Protein AF-A0A7C5I287-F1 (afdb_monomer_lite)

Foldseek 3Di:
DDPQWDKDWDDDPDPDDIDIDIDGPVVVVVVVVVVVVVVVVVVVVVVVVVVVVVVVVVVVVVVVVVVVVVVVVVVVVVVVVVVVVVVVVVVVVVVVVCVVVVHD

Structure (mmCIF, N/CA/C/O backbone):
data_AF-A0A7C5I287-F1
#
_entry.id   AF-A0A7C5I287-F1
#
loop_
_atom_site.group_PDB
_atom_site.id
_atom_site.type_symbol
_atom_site.label_atom_id
_atom_site.label_alt_id
_atom_site.label_comp_id
_atom_site.label_asym_id
_atom_site.label_entity_id
_atom_site.label_seq_id
_atom_site.pdbx_PDB_ins_code
_atom_site.Cartn_x
_atom_site.Cartn_y
_atom_site.Cartn_z
_atom_site.occupancy
_atom_site.B_iso_or_equiv
_atom_site.auth_seq_id
_atom_site.auth_comp_id
_atom_site.auth_asym_id
_atom_site.auth_atom_id
_atom_site.pdbx_PDB_model_num
ATOM 1 N N . MET A 1 1 ? -38.746 7.250 43.319 1.00 41.44 1 MET A N 1
ATOM 2 C CA . MET A 1 1 ? -37.419 7.096 43.961 1.00 41.44 1 MET A CA 1
ATOM 3 C C . MET A 1 1 ? -36.619 6.074 43.175 1.00 41.44 1 MET A C 1
ATOM 5 O O . MET A 1 1 ? -36.887 4.884 43.270 1.00 41.44 1 MET A O 1
ATOM 9 N N . ASP A 1 2 ? -35.707 6.540 42.329 1.00 59.00 2 ASP A N 1
ATOM 10 C CA . ASP A 1 2 ? -34.974 5.670 41.414 1.00 59.00 2 ASP A CA 1
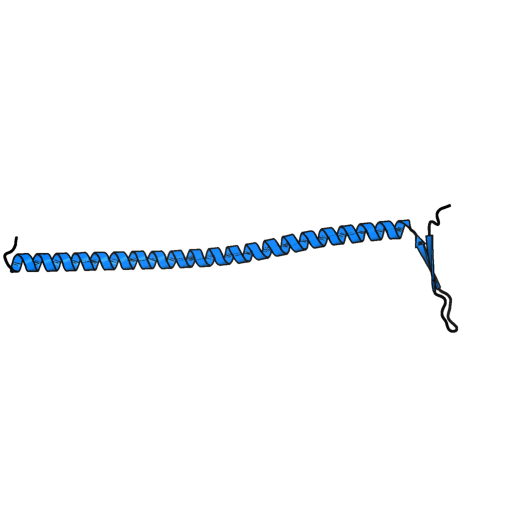ATOM 11 C C . ASP A 1 2 ? -33.862 4.915 42.165 1.00 59.00 2 ASP A C 1
ATOM 13 O O . ASP A 1 2 ? -33.068 5.522 42.894 1.00 59.00 2 ASP A O 1
ATOM 17 N N . ARG A 1 3 ? -33.827 3.578 42.066 1.00 58.97 3 ARG A N 1
ATOM 18 C CA . ARG A 1 3 ? -32.856 2.766 42.821 1.00 58.97 3 ARG A CA 1
ATOM 19 C C . ARG A 1 3 ? -31.450 3.051 42.292 1.00 58.97 3 ARG A C 1
ATOM 21 O O . ARG A 1 3 ? -31.120 2.666 41.175 1.00 58.97 3 ARG A O 1
ATOM 28 N N . LYS A 1 4 ? -30.619 3.713 43.104 1.00 67.50 4 LYS A N 1
ATOM 29 C CA . LYS A 1 4 ? -29.239 4.122 42.763 1.00 67.50 4 LYS A CA 1
ATOM 30 C C . LYS A 1 4 ? -28.266 2.942 42.595 1.00 67.50 4 LYS A C 1
ATOM 32 O O . LYS A 1 4 ? -27.211 3.105 41.984 1.00 67.50 4 LYS A O 1
ATOM 37 N N . TYR A 1 5 ? -28.635 1.761 43.092 1.00 73.00 5 TYR A N 1
ATOM 38 C CA . TYR A 1 5 ? -27.791 0.571 43.127 1.00 73.00 5 TYR A CA 1
ATOM 39 C C . TYR A 1 5 ? -28.525 -0.642 42.546 1.00 73.00 5 TYR A C 1
ATOM 41 O O . TYR A 1 5 ? -29.716 -0.835 42.794 1.00 73.00 5 TYR A O 1
ATOM 49 N N . LEU A 1 6 ? -27.796 -1.444 41.776 1.00 74.50 6 LEU A N 1
ATOM 50 C CA . LEU A 1 6 ? -28.171 -2.773 41.313 1.00 74.50 6 LEU A CA 1
ATOM 51 C C . LEU A 1 6 ? -27.475 -3.788 42.216 1.00 74.50 6 LEU A C 1
ATOM 53 O O . LEU A 1 6 ? -26.248 -3.842 42.268 1.00 74.50 6 LEU A O 1
ATOM 57 N N . SER A 1 7 ? -28.253 -4.566 42.956 1.00 71.75 7 SER A N 1
ATOM 58 C CA . SER A 1 7 ? -27.746 -5.621 43.825 1.00 71.75 7 SER A CA 1
ATOM 59 C C . SER A 1 7 ? -27.971 -6.981 43.177 1.00 71.75 7 SER A C 1
ATOM 61 O O . SER A 1 7 ? -29.108 -7.406 42.984 1.00 71.75 7 SER A O 1
ATOM 63 N N . LEU A 1 8 ? -26.880 -7.671 42.852 1.00 76.25 8 LEU A N 1
ATOM 64 C CA . LEU A 1 8 ? -26.904 -9.059 42.416 1.00 76.25 8 LEU A CA 1
ATOM 65 C C . LEU A 1 8 ? -26.722 -9.941 43.651 1.00 76.25 8 LEU A C 1
ATOM 67 O O . LEU A 1 8 ? -25.665 -9.928 44.287 1.00 76.25 8 LEU A O 1
ATOM 71 N N . ILE A 1 9 ? -27.768 -10.678 44.013 1.00 76.69 9 ILE A N 1
ATOM 72 C CA . ILE A 1 9 ? -27.739 -11.619 45.130 1.00 76.69 9 ILE A CA 1
ATOM 73 C C . ILE A 1 9 ? -27.645 -13.019 44.541 1.00 76.69 9 ILE A C 1
ATOM 75 O O . ILE A 1 9 ? -28.555 -13.464 43.846 1.00 76.69 9 ILE A O 1
ATOM 79 N N . ILE A 1 10 ? -26.541 -13.706 44.817 1.00 78.44 10 ILE A N 1
ATOM 80 C CA . ILE A 1 10 ? -26.327 -15.078 44.364 1.00 78.44 10 ILE A CA 1
ATOM 81 C C . ILE A 1 10 ? -26.713 -16.002 45.520 1.00 78.44 10 ILE A C 1
ATOM 83 O O . ILE A 1 10 ? -26.056 -16.004 46.566 1.00 78.44 10 ILE A O 1
ATOM 87 N N . ILE A 1 11 ? -27.794 -16.762 45.334 1.00 77.25 11 ILE A N 1
ATOM 88 C CA . ILE A 1 11 ? -28.290 -17.742 46.307 1.00 77.25 11 ILE A CA 1
ATOM 89 C C . ILE A 1 11 ? -27.815 -19.134 45.864 1.00 77.25 11 ILE A C 1
ATOM 91 O O . ILE A 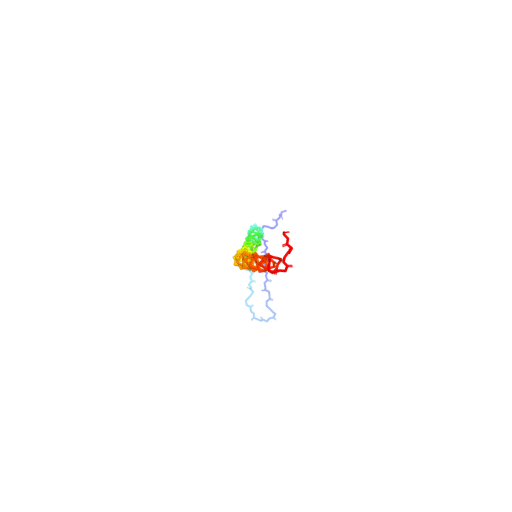1 11 ? -28.257 -19.620 44.822 1.00 77.25 11 ILE A O 1
ATOM 95 N N . PRO A 1 12 ? -26.899 -19.781 46.603 1.00 76.44 12 PRO A N 1
ATOM 96 C CA . PRO A 1 12 ? -26.421 -21.111 46.249 1.00 76.44 12 PRO A CA 1
ATOM 97 C C . PRO A 1 12 ? -27.463 -22.188 46.588 1.00 76.44 12 PRO A C 1
ATOM 99 O O . PRO A 1 12 ? -28.048 -22.191 47.668 1.00 76.44 12 PRO A O 1
ATOM 102 N N . HIS A 1 13 ? -27.650 -23.148 45.678 1.00 74.38 13 HIS A N 1
ATOM 103 C CA . HIS A 1 13 ? -28.650 -24.221 45.794 1.00 74.38 13 HIS A CA 1
ATOM 104 C C . HIS A 1 13 ? -28.291 -25.331 46.814 1.00 74.38 13 HIS A C 1
ATOM 106 O O . HIS A 1 13 ? -29.121 -26.186 47.115 1.00 74.38 13 HIS A O 1
ATOM 112 N N . LYS A 1 14 ? -27.066 -25.338 47.365 1.00 69.94 14 LYS A N 1
ATOM 113 C CA . LYS A 1 14 ? -26.634 -26.185 48.497 1.00 69.94 14 LYS A CA 1
ATOM 114 C C . LYS A 1 14 ? -25.767 -25.372 49.462 1.00 69.94 14 LYS A C 1
ATOM 116 O O . LYS A 1 14 ? -25.107 -24.436 49.021 1.00 69.94 14 LYS A O 1
ATOM 121 N N . LYS A 1 15 ? -25.786 -25.753 50.755 1.00 59.72 15 LYS A N 1
ATOM 122 C CA . LYS A 1 15 ? -25.138 -25.091 51.914 1.00 59.72 15 LYS A CA 1
ATOM 123 C C . LYS A 1 15 ? -23.874 -24.304 51.523 1.00 59.72 15 LYS A C 1
ATOM 125 O O . LYS A 1 15 ? -22.782 -24.857 51.458 1.00 59.72 15 LYS A O 1
ATOM 130 N N . GLY A 1 16 ? -24.040 -23.004 51.293 1.00 67.00 16 GLY A N 1
ATOM 131 C CA . GLY A 1 16 ? -22.979 -22.069 50.932 1.00 67.00 16 GLY A CA 1
ATOM 132 C C . GLY A 1 16 ? -23.342 -20.660 51.398 1.00 67.00 16 GLY A C 1
ATOM 133 O O . GLY A 1 16 ? -24.520 -20.333 51.529 1.00 67.00 16 GLY A O 1
ATOM 134 N N . LYS A 1 17 ? -22.337 -19.823 51.687 1.00 68.75 17 LYS A N 1
ATOM 135 C CA . LYS A 1 17 ? -22.560 -18.428 52.102 1.00 68.75 17 LYS A CA 1
ATOM 136 C C . LYS A 1 17 ? -23.189 -17.633 50.955 1.00 68.75 17 LYS A C 1
ATOM 138 O O . LYS A 1 17 ? -22.615 -17.558 49.870 1.00 68.75 17 LYS A O 1
ATOM 143 N N . GLN A 1 18 ? -24.331 -17.003 51.224 1.00 73.44 18 GLN A N 1
ATOM 144 C CA . GLN A 1 18 ? -24.946 -16.020 50.334 1.00 73.44 18 GLN A CA 1
ATOM 145 C C . GLN A 1 18 ? -23.964 -14.863 50.102 1.00 73.44 18 GLN A C 1
ATOM 147 O O . GLN A 1 18 ? -23.435 -14.290 51.057 1.00 73.44 18 GLN A O 1
ATOM 152 N N . ARG A 1 19 ? -23.711 -14.525 48.834 1.00 69.06 19 ARG A N 1
ATOM 153 C CA . ARG A 1 19 ? -22.918 -13.348 48.453 1.00 69.06 19 ARG A CA 1
ATOM 154 C C . ARG A 1 19 ? -23.812 -12.352 47.729 1.00 69.06 19 ARG A C 1
ATOM 156 O O . 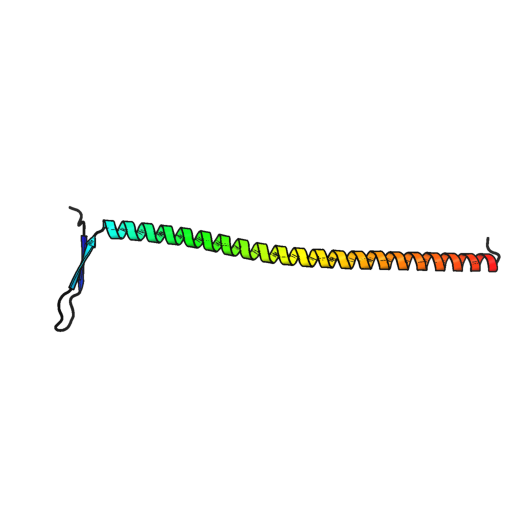ARG A 1 19 ? -24.507 -12.707 46.778 1.00 69.06 19 ARG A O 1
ATOM 163 N N . SER A 1 20 ? -23.775 -11.103 48.178 1.00 70.94 20 SER A N 1
ATOM 164 C CA . SER A 1 20 ? -24.453 -9.978 47.541 1.00 70.94 20 SER A CA 1
ATOM 165 C C . SER A 1 20 ? -23.424 -8.980 47.024 1.00 70.94 20 SER A C 1
ATOM 167 O O . SER A 1 20 ? -22.622 -8.468 47.805 1.00 70.94 20 SER A O 1
ATOM 169 N N . TYR A 1 21 ? -23.473 -8.677 45.731 1.00 75.75 21 TYR A N 1
ATOM 170 C CA . TYR A 1 21 ? -22.673 -7.622 45.114 1.00 75.75 21 TYR A CA 1
ATOM 171 C C . TYR A 1 21 ? -23.582 -6.434 44.802 1.00 75.75 21 TYR A C 1
ATOM 173 O O . TYR A 1 21 ? -24.561 -6.588 44.076 1.00 75.75 21 TYR A O 1
ATOM 181 N N . SER A 1 22 ? -23.284 -5.252 45.346 1.00 70.94 22 SER A N 1
ATOM 182 C CA . SER A 1 22 ? -24.015 -4.020 45.024 1.00 70.94 22 SER A CA 1
ATOM 183 C C . SER A 1 22 ? -23.183 -3.138 44.101 1.00 70.94 22 SER A C 1
ATOM 185 O O . SER A 1 22 ? -22.150 -2.606 44.505 1.00 70.94 22 SER A O 1
ATOM 187 N N . LEU A 1 23 ? -23.648 -2.950 42.872 1.00 73.25 23 LEU A N 1
ATOM 188 C CA . LEU A 1 23 ? -23.039 -2.063 41.889 1.00 73.25 23 LEU A CA 1
ATOM 189 C C . LEU A 1 23 ? -23.859 -0.780 41.751 1.00 73.25 23 LEU A C 1
ATOM 191 O O . LEU A 1 23 ? -25.086 -0.801 41.678 1.00 73.25 23 LEU A O 1
ATOM 195 N N . SER A 1 24 ? -23.179 0.362 41.703 1.00 80.00 24 SER A N 1
ATOM 196 C CA . SER A 1 24 ? -23.820 1.653 41.437 1.00 80.00 24 SER A CA 1
ATOM 197 C C . SER A 1 24 ? -24.221 1.753 39.965 1.00 80.00 24 SER A C 1
ATOM 199 O O . SER A 1 24 ? -23.393 1.515 39.083 1.00 80.00 24 SER A O 1
ATOM 201 N N . LYS A 1 25 ? -25.463 2.176 39.678 1.00 80.56 25 LYS A N 1
ATOM 202 C CA . LYS A 1 25 ? -25.922 2.397 38.292 1.00 80.56 25 LYS A CA 1
ATOM 203 C C . LYS A 1 25 ? -25.043 3.414 37.554 1.00 80.56 25 LYS A C 1
ATOM 205 O O . LYS A 1 25 ? -24.784 3.245 36.367 1.00 80.56 25 LYS A O 1
ATOM 210 N N . LYS A 1 26 ? -24.537 4.437 38.260 1.00 82.56 26 LYS A N 1
ATOM 211 C CA . LYS A 1 26 ? -23.627 5.444 37.684 1.00 82.56 26 LYS A CA 1
ATOM 212 C C . LYS A 1 26 ? -22.310 4.822 37.229 1.00 82.56 26 LYS A C 1
ATOM 214 O O . LYS A 1 26 ? -21.845 5.123 36.139 1.00 82.56 26 LYS A O 1
ATOM 219 N N . ALA A 1 27 ? -21.739 3.936 38.046 1.00 82.94 27 ALA A N 1
ATOM 220 C CA . ALA A 1 27 ? -20.488 3.263 37.718 1.00 82.94 27 ALA A CA 1
ATOM 221 C C . ALA A 1 27 ? -20.645 2.382 36.473 1.00 82.94 27 ALA A C 1
ATOM 223 O O . ALA A 1 27 ? -19.791 2.435 35.595 1.00 82.94 27 ALA A O 1
ATOM 224 N N . ILE A 1 28 ? -21.762 1.652 36.362 1.00 86.44 28 ILE A N 1
ATOM 225 C CA . ILE A 1 28 ? -22.089 0.832 35.183 1.00 86.44 28 ILE A CA 1
ATOM 226 C C . ILE A 1 28 ? -22.236 1.701 33.929 1.00 86.44 28 ILE A C 1
ATOM 228 O O . ILE A 1 28 ? -21.699 1.359 32.885 1.00 86.44 28 ILE A O 1
ATOM 232 N N . HIS A 1 29 ? -22.927 2.841 34.020 1.00 87.88 29 HIS A N 1
ATOM 233 C CA . HIS A 1 29 ? -23.107 3.728 32.866 1.00 87.88 29 HIS A CA 1
ATOM 234 C C . HIS A 1 29 ? -21.786 4.350 32.397 1.00 87.88 29 HIS A C 1
ATOM 236 O O . HIS A 1 29 ? -21.522 4.405 31.200 1.00 87.88 29 HIS A O 1
ATOM 242 N N . ILE A 1 30 ? -20.934 4.771 33.339 1.00 91.69 30 ILE A N 1
ATOM 243 C CA . ILE A 1 30 ? -19.608 5.316 33.028 1.00 91.69 30 ILE A CA 1
ATOM 244 C C . ILE A 1 30 ? -18.729 4.238 32.400 1.00 91.69 30 ILE A C 1
ATOM 246 O O . ILE A 1 30 ? -18.136 4.479 31.355 1.00 91.69 30 ILE A O 1
ATOM 250 N N . THR A 1 31 ? -18.665 3.042 32.994 1.00 91.56 31 THR A N 1
ATOM 251 C CA . THR A 1 31 ? -17.867 1.945 32.424 1.00 91.56 31 THR A CA 1
ATOM 252 C C . THR A 1 31 ? -18.379 1.537 31.051 1.00 91.56 31 THR A C 1
ATOM 254 O O . THR A 1 31 ? -17.574 1.442 30.136 1.00 91.56 31 THR A O 1
ATOM 257 N N . ALA A 1 32 ? -19.692 1.406 30.856 1.00 92.44 32 ALA A N 1
ATOM 258 C CA . ALA A 1 32 ? -20.267 1.117 29.543 1.00 92.44 32 ALA A CA 1
ATOM 259 C C . ALA A 1 32 ? -19.919 2.196 28.502 1.00 92.44 32 ALA A C 1
ATOM 261 O O . ALA A 1 32 ? -19.506 1.862 27.392 1.00 92.44 32 ALA A O 1
ATOM 262 N N . GLY A 1 33 ? -20.024 3.479 28.866 1.00 94.69 33 GLY A N 1
ATOM 263 C CA . GLY A 1 33 ? -19.662 4.592 27.986 1.00 94.69 33 GLY A CA 1
ATOM 264 C C . GLY A 1 33 ? -18.174 4.605 27.630 1.00 94.69 33 GLY A C 1
ATOM 265 O O . GLY A 1 33 ? -17.823 4.726 26.458 1.00 94.69 33 GLY A O 1
ATOM 266 N N . VAL A 1 34 ? -17.297 4.413 28.619 1.00 95.75 34 VAL A N 1
ATOM 267 C CA . VAL A 1 34 ? -15.842 4.347 28.407 1.00 95.75 34 VAL A CA 1
ATOM 268 C C . VAL A 1 34 ? -15.477 3.147 27.538 1.00 95.75 34 VAL A C 1
ATOM 270 O O . VAL A 1 34 ? -14.704 3.295 26.595 1.00 95.75 34 VAL A O 1
ATOM 273 N N . THR A 1 35 ? -16.051 1.971 27.797 1.00 95.44 35 THR A N 1
ATOM 274 C CA . THR A 1 35 ? -15.800 0.775 26.985 1.00 95.44 35 THR A CA 1
ATOM 275 C C . THR A 1 35 ? -16.254 0.978 25.543 1.00 95.44 35 THR A C 1
ATOM 277 O O . THR A 1 35 ? -15.499 0.650 24.630 1.00 95.44 35 THR A O 1
ATOM 280 N N . ALA A 1 36 ? -17.433 1.564 25.320 1.00 96.12 36 ALA A N 1
ATOM 281 C CA . ALA A 1 36 ? -17.913 1.869 23.975 1.00 96.12 36 ALA A CA 1
ATOM 282 C C . ALA A 1 36 ? -16.984 2.859 23.253 1.00 96.12 36 ALA A C 1
ATOM 284 O O . ALA A 1 36 ? -16.620 2.634 22.101 1.00 96.12 36 ALA A O 1
ATOM 285 N N . PHE A 1 37 ? -16.541 3.913 23.942 1.00 96.50 37 PHE A N 1
ATOM 286 C CA . PHE A 1 37 ? -15.622 4.897 23.376 1.00 96.50 37 PHE A CA 1
ATOM 287 C C . PHE A 1 37 ? -14.271 4.279 22.992 1.00 96.50 37 PHE A C 1
ATOM 289 O O . PHE A 1 37 ? -13.800 4.468 21.871 1.00 96.50 37 PHE A O 1
ATOM 296 N N . VAL A 1 38 ? -13.671 3.496 23.892 1.00 96.75 38 VAL A N 1
ATOM 297 C CA . VAL A 1 38 ? -12.400 2.803 23.631 1.00 96.75 38 VAL A CA 1
ATOM 298 C C . VAL A 1 38 ? -12.544 1.819 22.474 1.00 96.75 38 VAL A C 1
ATOM 300 O O . VAL A 1 38 ? -11.657 1.742 21.627 1.00 96.75 38 VAL A O 1
ATOM 303 N N . PHE A 1 39 ? -13.664 1.099 22.400 1.00 96.69 39 PHE A N 1
ATOM 304 C CA . PHE A 1 39 ? -13.931 0.179 21.301 1.00 96.69 39 PHE A CA 1
ATOM 305 C C . PHE A 1 39 ? -13.969 0.910 19.954 1.00 96.69 39 PHE A C 1
ATOM 307 O O . PHE A 1 39 ? -13.264 0.515 19.026 1.00 96.69 39 PHE A O 1
ATOM 314 N N . VAL A 1 40 ? -14.709 2.020 19.863 1.00 96.75 40 VAL A N 1
ATOM 315 C CA . VAL A 1 40 ? -14.763 2.842 18.643 1.00 96.75 40 VAL A CA 1
ATOM 316 C C . VAL A 1 40 ? -13.375 3.375 18.280 1.00 96.75 40 VAL A C 1
ATOM 318 O O . VAL A 1 40 ? -12.937 3.215 17.140 1.00 96.75 40 VAL A O 1
ATOM 321 N N . ALA A 1 41 ? -12.642 3.937 19.243 1.00 96.62 41 ALA A N 1
ATOM 322 C CA . ALA A 1 41 ? -11.295 4.453 19.012 1.00 96.62 41 ALA A CA 1
ATOM 323 C C . ALA A 1 41 ? -10.341 3.371 18.474 1.00 96.62 41 ALA A C 1
ATOM 325 O O . ALA A 1 41 ? -9.645 3.598 17.484 1.00 96.62 41 ALA A O 1
ATOM 326 N N . LEU A 1 42 ? -10.356 2.173 19.068 1.00 96.12 42 LEU A N 1
ATOM 327 C CA . LEU A 1 42 ? -9.554 1.041 18.602 1.00 96.12 42 LEU A CA 1
ATOM 328 C C . LEU A 1 42 ? -9.947 0.606 17.191 1.00 96.12 42 LEU A C 1
ATOM 330 O O . LEU A 1 42 ? -9.067 0.375 16.366 1.00 96.12 42 LEU A O 1
ATOM 334 N N . THR A 1 43 ? -11.244 0.523 16.884 1.00 95.94 43 THR A N 1
ATOM 335 C CA . THR A 1 43 ? -11.689 0.135 15.536 1.00 95.94 43 THR A CA 1
ATOM 336 C C . THR A 1 43 ? -11.229 1.121 14.464 1.00 95.94 43 THR A C 1
ATOM 338 O O . THR A 1 43 ? -10.727 0.686 13.428 1.00 95.94 43 THR A O 1
ATOM 341 N N . LEU A 1 44 ? -11.311 2.430 14.723 1.00 95.56 44 LEU A N 1
ATOM 342 C CA . LEU A 1 44 ? -10.802 3.451 13.803 1.00 95.56 44 LEU A CA 1
ATOM 343 C C . LEU A 1 44 ? -9.287 3.330 13.614 1.00 95.56 44 LEU A C 1
ATOM 345 O O . LEU A 1 44 ? -8.805 3.363 12.484 1.00 95.56 44 LEU A O 1
ATOM 349 N N . PHE A 1 45 ? -8.547 3.120 14.705 1.00 94.12 45 PHE A N 1
ATOM 350 C CA . PHE A 1 45 ? -7.096 2.959 14.653 1.00 94.12 45 PHE A CA 1
ATOM 351 C C . PHE A 1 45 ? -6.678 1.709 13.868 1.00 94.12 45 PHE A C 1
ATOM 353 O O . PHE A 1 45 ? -5.719 1.743 13.100 1.00 94.12 45 PHE A O 1
ATOM 360 N N . LEU A 1 46 ? -7.417 0.605 14.017 1.00 93.50 46 LEU A N 1
ATOM 361 C CA . LEU A 1 46 ? -7.187 -0.609 13.235 1.00 93.50 46 LEU A CA 1
ATOM 362 C C . LEU A 1 46 ? -7.432 -0.363 11.746 1.00 93.50 46 LEU A C 1
ATOM 364 O O . LEU A 1 46 ? -6.601 -0.763 10.932 1.00 93.50 46 LEU A O 1
ATOM 368 N N . ILE A 1 47 ? -8.542 0.286 11.383 1.00 92.88 47 ILE A N 1
ATOM 369 C CA . ILE A 1 47 ? -8.855 0.597 9.982 1.00 92.88 47 ILE A CA 1
ATOM 370 C C . ILE A 1 47 ? -7.729 1.428 9.365 1.00 92.88 47 ILE A C 1
ATOM 372 O O . ILE A 1 47 ? -7.218 1.061 8.306 1.00 92.88 47 ILE A O 1
ATOM 376 N N . ASP A 1 48 ? -7.304 2.492 10.042 1.00 92.06 48 ASP A N 1
ATOM 377 C CA . ASP A 1 48 ? -6.227 3.357 9.561 1.00 92.06 48 ASP A CA 1
ATOM 378 C C . ASP A 1 48 ? -4.905 2.587 9.410 1.00 92.06 48 ASP A C 1
ATOM 380 O O . ASP A 1 48 ? -4.261 2.619 8.358 1.00 92.06 48 ASP A O 1
ATOM 384 N N . TYR A 1 49 ? -4.554 1.762 10.401 1.00 90.44 49 TYR A N 1
ATOM 385 C CA . TYR A 1 49 ? -3.367 0.911 10.341 1.00 90.44 49 TYR A CA 1
ATOM 386 C C . TYR A 1 49 ? -3.403 -0.078 9.163 1.00 90.44 49 TYR A C 1
ATOM 388 O O . TYR A 1 49 ? -2.407 -0.245 8.446 1.00 90.44 49 TYR A O 1
ATOM 396 N N . PHE A 1 50 ? -4.547 -0.727 8.924 1.00 87.19 50 PHE A N 1
ATOM 397 C CA . PHE A 1 50 ? -4.722 -1.645 7.797 1.00 87.19 50 PHE A CA 1
ATOM 398 C C . PHE A 1 50 ? -4.637 -0.921 6.450 1.00 87.19 50 PHE A C 1
ATOM 400 O O . PHE A 1 50 ? -3.952 -1.411 5.542 1.00 87.19 50 PHE A O 1
ATOM 407 N N . LEU A 1 51 ? -5.271 0.248 6.321 1.00 88.44 51 LEU A N 1
ATOM 408 C CA . LEU A 1 51 ? -5.186 1.086 5.123 1.00 88.44 51 LEU A CA 1
ATOM 409 C C . LEU A 1 51 ? -3.740 1.501 4.847 1.00 88.44 51 LEU A C 1
ATOM 411 O O . LEU A 1 51 ? -3.247 1.341 3.728 1.00 88.44 51 LEU A O 1
ATOM 415 N N . MET A 1 52 ? -3.025 1.956 5.870 1.00 87.88 52 MET A N 1
ATOM 416 C CA . MET A 1 52 ? -1.642 2.407 5.756 1.00 87.88 52 MET A CA 1
ATOM 417 C C . MET A 1 52 ? -0.690 1.260 5.379 1.00 87.88 52 MET A C 1
ATOM 419 O O . MET A 1 52 ? 0.199 1.430 4.536 1.00 87.88 52 MET A O 1
ATOM 423 N N . ASN A 1 53 ? -0.908 0.058 5.919 1.00 84.38 53 ASN A N 1
ATOM 424 C CA . ASN A 1 53 ? -0.144 -1.133 5.544 1.00 84.38 53 ASN A CA 1
ATOM 425 C C . ASN A 1 53 ? -0.438 -1.572 4.094 1.00 84.38 53 ASN A C 1
ATOM 427 O O . ASN A 1 53 ? 0.481 -1.892 3.332 1.00 84.38 53 ASN A O 1
ATOM 431 N N . GLY A 1 54 ? -1.709 -1.528 3.680 1.00 82.81 54 GLY A N 1
ATOM 432 C CA . GLY A 1 54 ? -2.126 -1.799 2.303 1.00 82.81 54 GLY A CA 1
ATOM 433 C C . GLY A 1 54 ? -1.500 -0.827 1.301 1.00 82.81 54 GLY A C 1
ATOM 434 O O . GLY A 1 54 ? -0.920 -1.252 0.298 1.00 82.81 54 GLY A O 1
ATOM 435 N N . THR A 1 55 ? -1.539 0.471 1.600 1.00 85.12 55 THR A N 1
ATOM 436 C CA . THR A 1 55 ? -0.940 1.528 0.772 1.00 85.12 55 THR A CA 1
ATOM 437 C C . THR A 1 55 ? 0.571 1.362 0.659 1.00 85.12 55 THR A C 1
ATOM 439 O O . THR A 1 55 ? 1.113 1.424 -0.444 1.00 85.12 55 THR A O 1
ATOM 442 N N . ARG A 1 56 ? 1.265 1.041 1.759 1.00 86.19 56 ARG A N 1
ATOM 443 C CA . ARG A 1 56 ? 2.714 0.787 1.734 1.00 86.19 56 ARG A CA 1
ATOM 444 C C . ARG A 1 56 ? 3.078 -0.395 0.831 1.00 86.19 56 ARG A C 1
ATOM 446 O O . ARG A 1 56 ? 4.055 -0.309 0.086 1.00 86.19 56 ARG A O 1
ATOM 453 N N . LYS A 1 57 ? 2.306 -1.488 0.867 1.00 88.44 57 LYS A N 1
ATOM 454 C CA . LYS A 1 57 ? 2.515 -2.641 -0.029 1.00 88.44 57 LYS A CA 1
ATOM 455 C C . LYS A 1 57 ? 2.297 -2.267 -1.495 1.00 88.44 57 LYS A C 1
ATOM 457 O O . LYS A 1 57 ? 3.131 -2.612 -2.330 1.00 88.44 57 LYS A O 1
ATOM 462 N N . LYS A 1 58 ? 1.223 -1.530 -1.798 1.00 89.75 58 LYS A N 1
ATOM 463 C CA . LYS A 1 58 ? 0.943 -1.038 -3.158 1.00 89.75 58 LYS A CA 1
ATOM 464 C C . LYS A 1 58 ? 2.068 -0.146 -3.673 1.00 89.75 58 LYS A C 1
ATOM 466 O O . LYS A 1 58 ? 2.516 -0.342 -4.795 1.00 89.75 58 LYS A O 1
ATOM 471 N N . TYR A 1 59 ? 2.568 0.764 -2.840 1.00 92.50 59 TYR A N 1
ATOM 472 C CA . TYR A 1 59 ? 3.649 1.669 -3.222 1.00 92.50 59 TYR A CA 1
ATOM 473 C C . TYR A 1 59 ? 4.957 0.925 -3.505 1.00 92.50 59 TYR A C 1
ATOM 475 O O . TYR A 1 59 ? 5.611 1.185 -4.508 1.00 92.50 59 TYR A O 1
ATOM 483 N N . LYS A 1 60 ? 5.319 -0.056 -2.664 1.00 92.31 60 LYS A N 1
ATOM 484 C CA . LYS A 1 60 ? 6.493 -0.908 -2.915 1.00 92.31 60 LYS A CA 1
ATOM 485 C C . LYS A 1 60 ? 6.376 -1.683 -4.224 1.00 92.31 60 LYS A C 1
ATOM 487 O O . LYS A 1 60 ? 7.350 -1.754 -4.964 1.00 92.31 60 LYS A O 1
ATOM 492 N N . LYS A 1 61 ? 5.196 -2.244 -4.505 1.00 94.38 61 LYS A N 1
ATOM 493 C CA . LYS A 1 61 ? 4.945 -2.946 -5.767 1.00 94.38 61 LYS A CA 1
ATOM 494 C C . LYS A 1 61 ? 5.080 -1.995 -6.956 1.00 94.38 61 LYS A C 1
ATOM 496 O O . LYS A 1 61 ? 5.821 -2.291 -7.878 1.00 94.38 61 LYS A O 1
ATOM 501 N N . LEU A 1 62 ? 4.438 -0.829 -6.883 1.00 94.69 62 LEU A N 1
ATOM 502 C CA . LEU A 1 62 ? 4.497 0.178 -7.939 1.00 94.69 62 LEU A CA 1
ATOM 503 C C . LEU A 1 62 ? 5.933 0.652 -8.205 1.00 94.69 62 LEU A C 1
ATOM 505 O O . LEU A 1 62 ? 6.319 0.825 -9.356 1.00 94.69 62 LEU A O 1
ATOM 509 N N . LEU A 1 63 ? 6.736 0.825 -7.152 1.00 94.69 63 LEU A N 1
ATOM 510 C CA . LEU A 1 63 ? 8.145 1.192 -7.280 1.00 94.69 63 LEU A CA 1
ATOM 511 C C . LEU A 1 63 ? 8.961 0.096 -7.981 1.00 94.69 63 LEU A C 1
ATOM 513 O O . LEU A 1 63 ? 9.773 0.413 -8.847 1.00 94.69 63 LEU A O 1
ATOM 517 N N . ALA A 1 64 ? 8.736 -1.173 -7.631 1.00 94.81 64 ALA A N 1
ATOM 518 C CA . ALA A 1 64 ?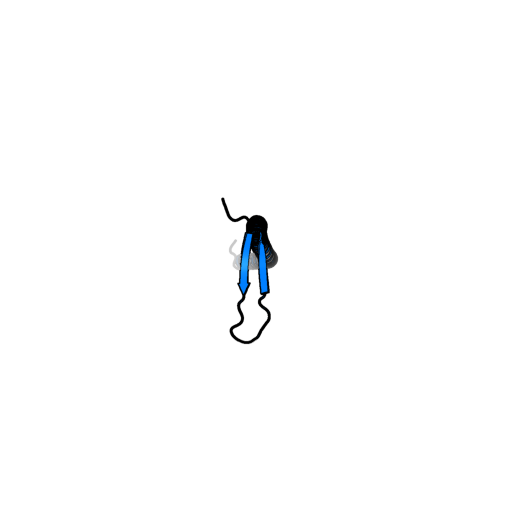 9.401 -2.301 -8.280 1.00 94.81 64 ALA A CA 1
ATOM 519 C C . ALA A 1 64 ? 9.013 -2.405 -9.766 1.00 94.81 64 ALA A C 1
ATOM 521 O O . ALA A 1 64 ? 9.891 -2.516 -10.622 1.00 94.81 64 ALA A O 1
ATOM 522 N N . ASP A 1 65 ? 7.719 -2.276 -10.074 1.00 94.88 65 ASP A N 1
ATOM 523 C CA . ASP A 1 65 ? 7.208 -2.296 -11.448 1.00 94.88 65 ASP A CA 1
ATOM 524 C C . ASP A 1 65 ? 7.806 -1.140 -12.273 1.00 94.88 65 ASP A C 1
ATOM 526 O O . ASP A 1 65 ? 8.226 -1.338 -13.413 1.00 94.88 65 ASP A O 1
ATOM 530 N N . TYR A 1 66 ? 7.915 0.060 -11.691 1.00 95.31 66 TYR A N 1
ATOM 531 C CA . TYR A 1 66 ? 8.533 1.219 -12.343 1.00 95.31 66 TYR A CA 1
ATOM 532 C C . TYR A 1 66 ? 10.024 1.002 -12.639 1.00 95.31 66 TYR A C 1
ATOM 534 O O . TYR A 1 66 ? 10.493 1.298 -13.739 1.00 95.31 66 TYR A O 1
ATOM 542 N N . GLN A 1 67 ? 10.776 0.453 -11.681 1.00 95.56 67 GLN A N 1
ATOM 543 C CA . GLN A 1 67 ? 12.190 0.129 -11.883 1.00 95.56 67 GLN A CA 1
ATOM 544 C C . GLN A 1 67 ? 12.372 -0.895 -13.006 1.00 95.56 67 GLN A C 1
ATOM 546 O O . GLN A 1 67 ? 13.226 -0.709 -13.874 1.00 95.56 67 GLN A O 1
ATOM 551 N N . GLN A 1 68 ? 11.536 -1.934 -13.034 1.00 95.44 68 GLN A N 1
ATOM 552 C CA . GLN A 1 68 ? 11.567 -2.942 -14.090 1.00 95.44 68 GLN A CA 1
ATOM 553 C C . GLN A 1 68 ? 11.235 -2.337 -15.461 1.00 95.44 68 GLN A C 1
ATOM 555 O O . GLN A 1 68 ? 11.942 -2.605 -16.430 1.00 95.44 68 GLN A O 1
ATOM 560 N N . GLN A 1 69 ? 10.222 -1.469 -15.549 1.00 94.75 69 GLN A N 1
ATOM 561 C CA . GLN A 1 69 ? 9.901 -0.752 -16.789 1.00 94.75 69 GLN A CA 1
ATOM 562 C C . GLN A 1 69 ? 11.063 0.122 -17.274 1.00 94.75 69 GLN A C 1
ATOM 564 O O . GLN A 1 69 ? 11.326 0.169 -18.475 1.00 94.75 69 GLN A O 1
ATOM 569 N N . GLY A 1 70 ? 11.787 0.776 -16.360 1.00 95.56 70 GLY A N 1
ATOM 570 C CA . GLY A 1 70 ? 12.986 1.547 -16.694 1.00 95.56 70 GLY A CA 1
ATOM 571 C C . GLY A 1 70 ? 14.077 0.692 -17.344 1.00 95.56 70 GLY A C 1
ATOM 572 O O . GLY A 1 70 ? 14.648 1.093 -18.360 1.00 95.56 70 GLY A O 1
ATOM 573 N N . VAL A 1 71 ? 14.318 -0.509 -16.809 1.00 95.25 71 VAL A N 1
ATOM 574 C CA . VAL A 1 71 ? 15.265 -1.475 -17.393 1.00 95.25 71 VAL A CA 1
ATOM 575 C C . VAL A 1 71 ? 14.797 -1.927 -18.777 1.00 95.25 71 VAL A C 1
ATOM 577 O O . VAL A 1 71 ? 15.573 -1.879 -19.731 1.00 95.25 71 VAL A O 1
ATOM 580 N N . THR A 1 72 ? 13.523 -2.294 -18.922 1.00 94.88 72 THR A N 1
ATOM 581 C CA . THR A 1 72 ? 12.954 -2.715 -20.212 1.00 94.88 72 THR A CA 1
ATOM 582 C C . THR A 1 72 ? 13.053 -1.608 -21.266 1.00 94.88 72 THR A C 1
ATOM 584 O O . THR A 1 72 ? 13.414 -1.864 -22.413 1.00 94.88 72 THR A O 1
ATOM 587 N N . LEU A 1 73 ? 12.792 -0.352 -20.890 1.00 96.19 73 LEU A N 1
ATOM 588 C CA . LEU A 1 73 ? 12.940 0.794 -21.791 1.00 96.19 73 LEU A CA 1
ATOM 589 C C . LEU A 1 73 ? 14.391 1.011 -22.229 1.00 96.19 73 LEU A C 1
ATOM 591 O O . LEU A 1 73 ? 14.627 1.359 -23.388 1.00 96.19 73 LEU A O 1
ATOM 595 N N . ALA A 1 74 ? 15.361 0.807 -21.335 1.00 95.38 74 ALA A N 1
ATOM 596 C CA . ALA A 1 74 ? 16.775 0.879 -21.693 1.00 95.38 74 ALA A CA 1
ATOM 597 C C . ALA A 1 74 ? 17.144 -0.203 -22.723 1.00 95.38 74 ALA A C 1
ATOM 599 O O . ALA A 1 74 ? 17.750 0.115 -23.746 1.00 95.38 74 ALA A O 1
ATOM 600 N N . GLN A 1 75 ? 16.686 -1.441 -22.516 1.00 95.75 75 GLN A N 1
ATOM 601 C CA . GLN A 1 75 ? 16.898 -2.551 -23.454 1.00 95.75 75 GLN A CA 1
ATOM 602 C C . GLN A 1 75 ? 16.252 -2.297 -24.822 1.00 95.75 75 GLN A C 1
ATOM 604 O O . GLN A 1 75 ? 16.852 -2.578 -25.862 1.00 95.75 75 GLN A O 1
ATOM 609 N N . TYR A 1 76 ? 15.044 -1.726 -24.852 1.00 96.06 76 TYR A N 1
ATOM 610 C CA . TYR A 1 76 ? 14.402 -1.351 -26.112 1.00 96.06 76 TYR A CA 1
ATOM 611 C C . TYR A 1 76 ? 15.156 -0.250 -26.848 1.00 96.06 76 TYR A C 1
ATOM 613 O O . TYR A 1 76 ? 15.314 -0.343 -28.064 1.00 96.06 76 TYR A O 1
ATOM 621 N N . ARG A 1 77 ? 15.669 0.762 -26.141 1.00 95.44 77 ARG A N 1
ATOM 622 C CA . ARG A 1 77 ? 16.499 1.804 -26.765 1.00 95.44 77 ARG A CA 1
ATOM 623 C C . ARG A 1 77 ? 17.752 1.220 -27.406 1.00 95.44 77 ARG A C 1
ATOM 625 O O . ARG A 1 77 ? 18.066 1.576 -28.538 1.00 95.44 77 ARG A O 1
ATOM 632 N N . GLU A 1 78 ? 18.429 0.310 -26.715 1.00 96.19 78 GLU A N 1
ATOM 633 C CA . GLU A 1 78 ? 19.610 -0.374 -27.247 1.00 96.19 78 GLU A CA 1
ATOM 634 C C . GLU A 1 78 ? 19.264 -1.221 -28.482 1.00 96.19 78 GLU A C 1
ATOM 636 O O . GLU A 1 78 ? 19.924 -1.123 -29.517 1.00 96.19 78 GLU A O 1
ATOM 641 N N . SER A 1 79 ? 18.169 -1.982 -28.411 1.00 94.81 79 SER A N 1
ATOM 642 C CA . SER A 1 79 ? 17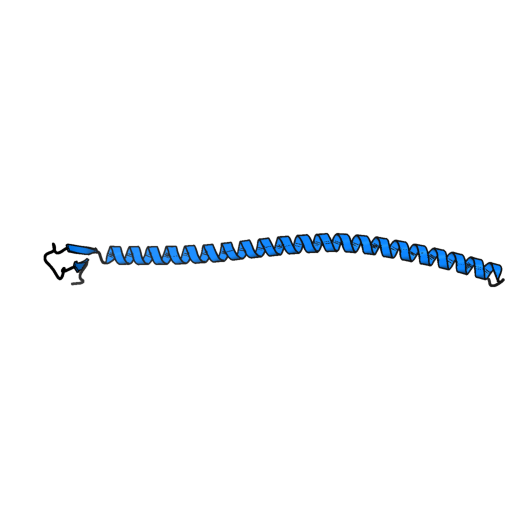.694 -2.821 -29.517 1.00 94.81 79 SER A CA 1
ATOM 643 C C . SER A 1 79 ? 17.338 -1.998 -30.758 1.00 94.81 79 SER A C 1
ATOM 645 O O . SER A 1 79 ? 17.719 -2.363 -31.869 1.00 94.81 79 SER A O 1
ATOM 647 N N . ILE A 1 80 ? 16.653 -0.863 -30.581 1.00 96.06 80 ILE A N 1
ATOM 648 C CA . ILE A 1 80 ? 16.330 0.068 -31.673 1.00 96.06 80 ILE A CA 1
ATOM 649 C C . ILE A 1 80 ? 17.609 0.668 -32.264 1.00 96.06 80 ILE A C 1
ATOM 651 O O . ILE A 1 80 ? 17.734 0.753 -33.484 1.00 96.06 80 ILE A O 1
ATOM 655 N N . GLY A 1 81 ? 18.577 1.044 -31.423 1.00 95.69 81 GLY A N 1
ATOM 656 C CA . GLY A 1 81 ? 19.877 1.535 -31.882 1.00 95.69 81 GLY A CA 1
ATOM 657 C C . GLY A 1 81 ? 20.611 0.509 -32.746 1.00 95.69 81 GLY A C 1
ATOM 658 O O . GLY A 1 81 ? 21.064 0.835 -33.842 1.00 95.69 81 GLY A O 1
ATOM 659 N N . SER A 1 82 ? 20.656 -0.749 -32.297 1.00 94.88 82 SER A N 1
ATOM 660 C CA . SER A 1 82 ? 21.246 -1.851 -33.064 1.00 94.88 82 SER A CA 1
ATOM 661 C C . SER A 1 82 ? 20.508 -2.099 -34.382 1.00 94.88 82 SER A C 1
ATOM 663 O O . SER A 1 82 ? 21.142 -2.305 -35.417 1.00 94.88 82 SER A O 1
ATOM 665 N N . LEU A 1 83 ? 19.173 -2.046 -34.371 1.00 95.38 83 LEU A N 1
ATOM 666 C CA . LEU A 1 83 ? 18.369 -2.251 -35.572 1.00 95.38 83 LEU A CA 1
ATOM 667 C C . LEU A 1 83 ? 18.606 -1.142 -36.603 1.00 95.38 83 LEU A C 1
ATOM 669 O O . LEU A 1 83 ? 18.823 -1.443 -37.773 1.00 95.38 83 LEU A O 1
ATOM 673 N N . ASN A 1 84 ? 18.648 0.118 -36.167 1.00 95.12 84 ASN A N 1
ATOM 674 C CA . ASN A 1 84 ? 18.963 1.250 -37.038 1.00 95.12 84 ASN A CA 1
ATOM 675 C C . ASN A 1 84 ? 20.373 1.145 -37.628 1.00 95.12 84 ASN A C 1
ATOM 677 O O . ASN A 1 84 ? 20.552 1.405 -38.815 1.00 95.12 84 ASN A O 1
ATOM 681 N N . ALA A 1 85 ? 21.361 0.714 -36.837 1.00 94.56 85 ALA A N 1
ATOM 682 C CA . ALA A 1 85 ? 22.712 0.477 -37.341 1.00 94.56 85 ALA A CA 1
ATOM 683 C C . ALA A 1 85 ? 22.727 -0.612 -38.429 1.00 94.56 85 ALA A C 1
ATOM 685 O O . ALA A 1 85 ? 23.319 -0.417 -39.487 1.00 94.56 85 ALA A O 1
ATOM 686 N N . LYS A 1 86 ? 22.005 -1.722 -38.219 1.00 94.75 86 LYS A N 1
ATOM 687 C CA . LYS A 1 86 ? 21.872 -2.784 -39.230 1.00 94.75 86 LYS A CA 1
ATOM 688 C C . LYS A 1 86 ? 21.174 -2.302 -40.499 1.00 94.75 86 LYS A C 1
ATOM 690 O O . LYS A 1 86 ? 21.606 -2.665 -41.587 1.00 94.75 86 LYS A O 1
ATOM 695 N N . ILE A 1 87 ? 20.112 -1.504 -40.376 1.00 94.81 87 ILE A N 1
ATOM 696 C CA . ILE A 1 87 ? 19.420 -0.919 -41.534 1.00 94.81 87 ILE A CA 1
ATOM 697 C C . ILE A 1 87 ? 20.391 -0.046 -42.329 1.00 94.81 87 ILE A C 1
ATOM 699 O O . ILE A 1 87 ? 20.509 -0.224 -43.536 1.00 94.81 87 ILE A O 1
ATOM 703 N N . HIS A 1 88 ? 21.145 0.821 -41.655 1.00 94.25 88 HIS A N 1
ATOM 704 C CA . HIS A 1 88 ? 22.118 1.690 -42.308 1.00 94.25 88 HIS A CA 1
ATOM 705 C C . HIS A 1 88 ? 23.238 0.902 -43.014 1.00 94.25 88 HIS A C 1
ATOM 707 O O . HIS A 1 88 ? 23.632 1.241 -44.131 1.00 94.25 88 HIS A O 1
ATOM 713 N N . ASP A 1 89 ? 23.729 -0.183 -42.409 1.00 94.44 89 ASP A N 1
ATOM 714 C CA . ASP A 1 89 ? 24.713 -1.067 -43.046 1.00 94.44 89 ASP A CA 1
ATOM 715 C C . ASP A 1 89 ? 24.142 -1.763 -44.289 1.00 94.44 89 ASP A C 1
ATOM 717 O O . ASP A 1 89 ? 24.814 -1.843 -45.322 1.00 94.44 89 ASP A O 1
ATOM 721 N N . LEU A 1 90 ? 22.892 -2.232 -44.217 1.00 94.75 90 LEU A N 1
ATOM 722 C CA . LEU A 1 90 ? 22.195 -2.840 -45.351 1.00 94.75 90 LEU A CA 1
ATOM 723 C C . LEU A 1 90 ? 21.944 -1.826 -46.473 1.00 94.75 90 LEU A C 1
ATOM 725 O O . LEU A 1 90 ? 22.174 -2.151 -47.637 1.00 94.75 90 LEU A O 1
ATOM 729 N N . GLU A 1 91 ? 21.544 -0.597 -46.148 1.00 92.38 91 GLU A N 1
ATOM 730 C CA . GLU A 1 91 ? 21.406 0.498 -47.116 1.00 92.38 91 GLU A CA 1
ATOM 731 C C . GLU A 1 91 ? 22.749 0.833 -47.773 1.00 92.38 91 GLU A C 1
ATOM 733 O O . GLU A 1 91 ? 22.833 0.975 -48.996 1.00 92.38 91 GLU A O 1
ATOM 738 N N . GLY A 1 92 ? 23.827 0.896 -46.986 1.00 91.25 92 GLY A N 1
ATOM 739 C CA . GLY A 1 92 ? 25.181 1.091 -47.495 1.00 91.25 92 GLY A CA 1
ATOM 740 C C . GLY A 1 92 ? 25.617 -0.035 -48.436 1.00 91.25 92 GLY A C 1
ATOM 741 O O . GLY A 1 92 ? 26.221 0.225 -49.481 1.00 91.25 92 GLY A O 1
ATOM 742 N N . TYR A 1 93 ? 25.287 -1.283 -48.103 1.00 90.81 93 TYR A N 1
ATOM 743 C CA . TYR A 1 93 ? 25.570 -2.441 -48.948 1.00 90.81 93 TYR A CA 1
ATOM 744 C C . TYR A 1 93 ? 24.750 -2.421 -50.245 1.00 90.81 93 TYR A C 1
ATOM 746 O O . TYR A 1 93 ? 25.311 -2.600 -51.327 1.00 90.81 93 TYR A O 1
ATOM 754 N N . ALA A 1 94 ? 23.454 -2.115 -50.161 1.00 89.44 94 ALA A N 1
ATOM 755 C CA . ALA A 1 94 ? 22.578 -1.956 -51.319 1.00 89.44 94 ALA A CA 1
ATOM 756 C C . ALA A 1 94 ? 23.066 -0.835 -52.251 1.00 89.44 94 ALA A C 1
ATOM 758 O O . ALA A 1 94 ? 23.112 -1.010 -53.467 1.00 89.44 94 ALA A O 1
ATOM 759 N N . LYS A 1 95 ? 23.524 0.292 -51.693 1.00 87.88 95 LYS A N 1
ATOM 760 C CA . LYS A 1 95 ? 24.103 1.394 -52.473 1.00 87.88 95 LYS A CA 1
ATOM 761 C C . LYS A 1 95 ? 25.380 0.972 -53.201 1.00 87.88 95 LYS A C 1
ATOM 763 O O . LYS A 1 95 ? 25.552 1.305 -54.371 1.00 87.88 95 LYS A O 1
ATOM 768 N N . LYS A 1 96 ? 26.260 0.208 -52.544 1.00 87.31 96 LYS A N 1
ATOM 769 C CA . LYS A 1 96 ? 27.461 -0.362 -53.184 1.00 87.31 96 LYS A CA 1
ATOM 770 C C . LYS A 1 96 ? 27.094 -1.322 -54.317 1.00 87.31 96 LYS A C 1
ATOM 772 O O . LYS A 1 96 ? 27.724 -1.268 -55.369 1.00 87.31 96 LYS A O 1
ATOM 777 N N . LEU A 1 97 ? 26.077 -2.160 -54.118 1.00 86.81 97 LEU A N 1
ATOM 778 C CA . LEU A 1 97 ? 25.555 -3.051 -55.156 1.00 86.81 97 LEU A CA 1
ATOM 779 C C . LEU A 1 97 ? 24.997 -2.275 -56.354 1.00 86.81 97 LEU A C 1
ATOM 781 O O . LEU A 1 97 ? 25.340 -2.614 -57.482 1.00 86.81 97 LEU A O 1
ATOM 785 N N . ASN A 1 98 ? 24.214 -1.214 -56.133 1.00 85.00 98 ASN A N 1
ATOM 786 C CA . ASN A 1 98 ? 23.701 -0.371 -57.221 1.00 85.00 98 ASN A CA 1
ATOM 787 C C . ASN A 1 98 ? 24.832 0.242 -58.052 1.00 85.00 98 ASN A C 1
ATOM 789 O O . ASN A 1 98 ? 24.808 0.142 -59.278 1.00 85.00 98 ASN A O 1
ATOM 793 N N . VAL A 1 99 ? 25.864 0.778 -57.391 1.00 86.06 99 VAL A N 1
ATOM 794 C CA . VAL A 1 99 ? 27.051 1.317 -58.073 1.00 86.06 99 VAL A CA 1
ATOM 795 C C . VAL A 1 99 ? 27.769 0.234 -58.888 1.00 86.06 99 VAL A C 1
ATOM 797 O O . VAL A 1 99 ? 28.146 0.488 -60.030 1.00 86.06 99 VAL A O 1
ATOM 800 N N . MET A 1 100 ? 27.932 -0.981 -58.348 1.00 82.81 100 MET A N 1
ATOM 801 C CA . MET A 1 100 ? 28.543 -2.105 -59.079 1.00 82.81 100 MET A CA 1
ATOM 802 C C . MET A 1 100 ? 27.691 -2.584 -60.260 1.00 82.81 100 MET A C 1
ATOM 804 O O . MET A 1 100 ? 28.236 -3.010 -61.274 1.00 82.81 100 MET A O 1
ATOM 808 N N . ALA A 1 101 ? 26.368 -2.492 -60.148 1.00 84.81 101 ALA A N 1
ATOM 809 C CA . ALA A 1 101 ? 25.426 -2.832 -61.207 1.00 84.81 101 ALA A CA 1
ATOM 810 C C . ALA A 1 101 ? 25.275 -1.720 -62.268 1.00 84.81 101 ALA A C 1
ATOM 812 O O . ALA A 1 101 ? 24.527 -1.895 -63.227 1.00 84.81 101 ALA A O 1
ATOM 813 N N . GLY A 1 102 ? 25.976 -0.587 -62.122 1.00 75.19 102 GLY A N 1
ATOM 814 C CA . GLY A 1 102 ? 25.935 0.531 -63.070 1.00 75.19 102 GLY A CA 1
ATOM 815 C C . GLY A 1 102 ? 24.683 1.408 -62.963 1.00 75.19 102 GLY A C 1
ATOM 816 O O . GLY A 1 102 ? 24.481 2.285 -63.804 1.00 75.19 102 GLY A O 1
ATOM 817 N N . PHE A 1 103 ? 23.859 1.202 -61.933 1.00 65.06 103 PHE A N 1
ATOM 818 C CA . PHE A 1 103 ? 22.736 2.076 -61.607 1.00 65.06 103 PHE A CA 1
ATOM 819 C C . PHE A 1 103 ? 23.237 3.224 -60.717 1.00 65.06 103 PHE A C 1
ATOM 821 O O . PHE A 1 103 ? 23.953 2.998 -59.740 1.00 65.06 103 PHE A O 1
ATOM 828 N N . LYS A 1 104 ? 22.910 4.465 -61.093 1.00 57.00 104 LYS A N 1
ATOM 829 C CA . LYS A 1 104 ? 23.356 5.682 -60.399 1.00 57.00 104 LYS A 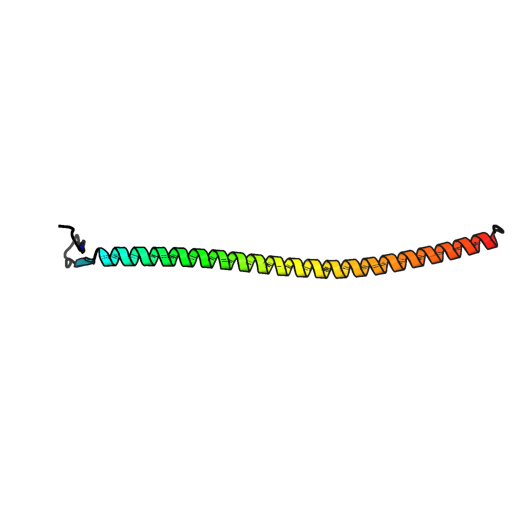CA 1
ATOM 830 C C . LYS A 1 104 ? 22.519 5.960 -59.154 1.00 57.00 104 LYS A C 1
ATOM 832 O O . LYS A 1 104 ? 21.278 5.872 -59.269 1.00 57.00 104 LYS A O 1
#

pLDDT: mean 86.33, std 11.35, range [41.44, 96.75]

Sequence (104 aa):
MDRKYLSLIIIPHKKGKQRSYSLSKKAIHITAGVTAFVFVALTLFLIDYFLMNGTRKKYKKLLADYQQQGVTLAQYRESIGSLNAKIHDLEGYAKKLNVMAGFK

Radius of gyration: 41.33 Å; chains: 1; bounding box: 66×33×115 Å

Secondary structure (DSSP, 8-state):
---SEEEEEE--SSS---EEEEEEHHHHHHHHHHHHHHHHHHHHHHHHHHHHHHHHHHHHHHHHHHHHHHHHHHHHHHHHHHHHHHHHHHHHHHHHHHHHTT--